Protein AF-A0A349VHY6-F1 (afdb_monomer_lite)

Radius of gyration: 16.67 Å; chains: 1; bounding box: 39×35×45 Å

pLDDT: mean 92.77, std 7.96, range [41.06, 97.88]

Foldseek 3Di:
DPDPPLVVDDEFDFPWWAADPVQFTWTWTHHQSAIEIDGDRPHHHHTPCVVSVVPHQWYWDDDPPLFTDIDGPDDADVQGWTWDDAPLGIDIDGFCQDRNRGRQDDPVCVVVLNVLLVPDAPPDDDDDDPCRSVPSVSSNVSSD

Structure (mmCIF, N/CA/C/O backbone):
data_AF-A0A349VHY6-F1
#
_entry.id   AF-A0A349VHY6-F1
#
loop_
_atom_site.group_PDB
_atom_site.id
_atom_site.type_symbol
_atom_site.label_atom_id
_atom_site.label_alt_id
_atom_site.label_comp_id
_atom_site.label_asym_id
_atom_site.label_entity_id
_atom_site.label_seq_id
_atom_site.pdbx_PDB_ins_code
_atom_site.Cartn_x
_atom_site.Cartn_y
_atom_site.Cartn_z
_atom_site.occupancy
_atom_site.B_iso_or_equiv
_atom_site.auth_seq_id
_atom_site.auth_comp_id
_atom_site.auth_asym_id
_atom_site.auth_atom_id
_atom_site.pdbx_PDB_model_num
ATOM 1 N N . MET A 1 1 ? 19.754 -21.643 3.017 1.00 41.06 1 MET A N 1
ATOM 2 C CA . MET A 1 1 ? 18.529 -21.070 2.425 1.00 41.06 1 MET A CA 1
ATOM 3 C C . MET A 1 1 ? 18.566 -19.585 2.714 1.00 41.06 1 MET A C 1
ATOM 5 O O . MET A 1 1 ? 18.486 -19.226 3.879 1.00 41.06 1 MET A O 1
ATOM 9 N N . ASN A 1 2 ? 18.832 -18.754 1.703 1.00 45.41 2 ASN A N 1
ATOM 10 C CA . ASN A 1 2 ? 18.805 -17.301 1.869 1.00 45.41 2 ASN A CA 1
ATOM 11 C C . ASN A 1 2 ? 17.367 -16.915 2.212 1.00 45.41 2 ASN A C 1
ATOM 13 O O . ASN A 1 2 ? 16.472 -17.110 1.390 1.00 45.41 2 ASN A O 1
ATOM 17 N N . ASP A 1 3 ? 17.130 -16.430 3.428 1.00 58.78 3 ASP A N 1
ATOM 18 C CA . ASP A 1 3 ? 15.858 -15.793 3.731 1.00 58.78 3 ASP A CA 1
ATOM 19 C C . ASP A 1 3 ? 15.692 -14.612 2.779 1.00 58.78 3 ASP A C 1
ATOM 21 O O . ASP A 1 3 ? 16.538 -13.716 2.747 1.00 58.78 3 ASP A O 1
ATOM 25 N N . SER A 1 4 ? 14.626 -14.665 1.975 1.00 77.00 4 SER A N 1
ATOM 26 C CA . SER A 1 4 ? 14.243 -13.609 1.039 1.00 77.00 4 SER A CA 1
ATOM 27 C C . SER A 1 4 ? 14.369 -12.240 1.708 1.00 77.00 4 SER A C 1
ATOM 29 O O . SER A 1 4 ? 13.885 -12.057 2.832 1.00 77.00 4 SER A O 1
ATOM 31 N N . ILE A 1 5 ? 15.006 -11.283 1.024 1.00 84.25 5 ILE A N 1
ATOM 32 C CA . ILE A 1 5 ? 15.250 -9.918 1.524 1.00 84.25 5 ILE A CA 1
ATOM 33 C C . ILE A 1 5 ? 13.945 -9.278 2.017 1.00 84.25 5 ILE A C 1
ATOM 35 O O . ILE A 1 5 ? 13.922 -8.555 3.014 1.00 84.25 5 ILE A O 1
ATOM 39 N N . TRP A 1 6 ? 12.833 -9.660 1.384 1.00 87.19 6 TRP A N 1
ATOM 40 C CA . TRP A 1 6 ? 11.482 -9.240 1.709 1.00 87.19 6 TRP A CA 1
ATOM 41 C C . TRP A 1 6 ? 11.082 -9.534 3.147 1.00 87.19 6 TRP A C 1
ATOM 43 O O . TRP A 1 6 ? 10.387 -8.716 3.738 1.00 87.19 6 TRP A O 1
ATOM 53 N N . LYS A 1 7 ? 11.543 -10.628 3.762 1.00 85.81 7 LYS A N 1
ATOM 54 C CA . LYS A 1 7 ? 11.205 -10.947 5.161 1.00 85.81 7 LYS A CA 1
ATOM 55 C C . LYS A 1 7 ? 11.757 -9.932 6.165 1.00 85.81 7 LYS A C 1
ATOM 57 O O . LYS A 1 7 ? 11.237 -9.839 7.270 1.00 85.81 7 LYS A O 1
ATOM 62 N N . LYS A 1 8 ? 12.816 -9.201 5.803 1.00 89.44 8 LYS A N 1
ATOM 63 C CA . LYS A 1 8 ? 13.483 -8.226 6.682 1.00 89.44 8 LYS A CA 1
ATOM 64 C C . LYS A 1 8 ? 12.921 -6.814 6.535 1.00 89.44 8 LYS A C 1
ATOM 66 O O . LYS A 1 8 ? 13.189 -5.968 7.382 1.00 89.44 8 LYS A O 1
ATOM 71 N N . LEU A 1 9 ? 12.177 -6.558 5.461 1.00 92.88 9 LEU A N 1
ATOM 72 C CA . LEU A 1 9 ? 11.607 -5.252 5.162 1.00 92.88 9 LEU A CA 1
ATOM 73 C C . LEU A 1 9 ? 10.204 -5.110 5.772 1.00 92.88 9 LEU A C 1
ATOM 75 O O . LEU A 1 9 ? 9.451 -6.093 5.792 1.00 92.88 9 LEU A O 1
ATOM 79 N N . PRO A 1 10 ? 9.846 -3.903 6.251 1.00 94.19 10 PRO A N 1
ATOM 80 C CA . PRO A 1 10 ? 8.545 -3.645 6.857 1.00 94.19 10 PRO A CA 1
ATOM 81 C C . PRO A 1 10 ? 7.402 -3.955 5.886 1.00 94.19 10 PRO A C 1
ATOM 83 O O . PRO A 1 10 ? 7.536 -3.802 4.672 1.00 94.19 10 PRO A O 1
ATOM 86 N N . ASP A 1 11 ? 6.279 -4.411 6.433 1.00 95.12 11 ASP A N 1
ATOM 87 C CA . ASP A 1 11 ? 5.087 -4.776 5.675 1.00 95.12 11 ASP A CA 1
ATOM 88 C C . ASP A 1 11 ? 3.832 -4.387 6.469 1.00 95.12 11 ASP A C 1
ATOM 90 O O . ASP A 1 11 ? 3.688 -4.844 7.605 1.00 95.12 11 ASP A O 1
ATOM 94 N N . PRO A 1 12 ? 2.946 -3.547 5.912 1.00 96.25 12 PRO A N 1
ATOM 95 C CA . PRO A 1 12 ? 3.076 -2.858 4.624 1.00 96.25 12 PRO A CA 1
ATOM 96 C C . PRO A 1 12 ? 4.042 -1.659 4.691 1.00 96.25 12 PRO A C 1
ATOM 98 O O . PRO A 1 12 ? 4.187 -1.031 5.741 1.00 96.25 12 PRO A O 1
ATOM 101 N N . ALA A 1 13 ? 4.687 -1.301 3.575 1.00 96.31 13 ALA A N 1
ATOM 102 C CA . ALA A 1 13 ? 5.604 -0.157 3.535 1.00 96.31 13 ALA A CA 1
ATOM 103 C C . ALA A 1 13 ? 5.879 0.397 2.130 1.00 96.31 13 ALA A C 1
ATOM 105 O O . ALA A 1 13 ? 5.881 -0.334 1.143 1.00 96.31 13 ALA A O 1
ATOM 106 N N . LEU A 1 14 ? 6.200 1.693 2.064 1.00 96.38 14 LEU A N 1
ATOM 107 C CA . LEU A 1 14 ? 6.952 2.269 0.949 1.00 96.38 14 LEU A CA 1
ATOM 108 C C . LEU A 1 14 ? 8.429 1.898 1.143 1.00 96.38 14 LEU A C 1
ATOM 110 O O . LEU A 1 14 ? 9.017 2.262 2.160 1.00 96.38 14 LEU A O 1
ATOM 114 N N . LEU A 1 15 ? 9.004 1.158 0.198 1.00 96.94 15 LEU A N 1
ATOM 115 C CA . LEU A 1 15 ? 10.376 0.653 0.278 1.00 96.94 15 LEU A CA 1
ATOM 116 C C . LEU A 1 15 ? 11.385 1.579 -0.405 1.00 96.94 15 LEU A C 1
ATOM 118 O O . LEU A 1 15 ? 12.481 1.777 0.106 1.00 96.94 15 LEU A O 1
ATOM 122 N N . ASP A 1 16 ? 11.016 2.132 -1.559 1.00 97.19 16 ASP A N 1
ATOM 123 C CA . ASP A 1 16 ? 11.839 3.069 -2.325 1.00 97.19 16 ASP A CA 1
ATOM 124 C C . ASP A 1 16 ? 10.950 3.904 -3.261 1.00 97.19 16 ASP A C 1
ATOM 126 O O . ASP A 1 16 ? 9.789 3.571 -3.518 1.00 97.19 16 ASP A O 1
ATOM 130 N N . PHE A 1 17 ? 11.483 5.000 -3.787 1.00 97.75 17 PHE A N 1
ATOM 131 C CA . PHE A 1 17 ? 10.862 5.778 -4.851 1.00 97.75 17 PHE A CA 1
ATOM 132 C C . PHE A 1 17 ? 11.929 6.512 -5.662 1.00 97.75 17 PHE A C 1
ATOM 134 O O . PHE A 1 17 ? 12.962 6.926 -5.144 1.00 97.75 17 PHE A O 1
ATOM 141 N N . GLY A 1 18 ? 11.674 6.720 -6.947 1.00 97.75 18 GLY A N 1
ATOM 142 C CA . GLY A 1 18 ? 12.614 7.432 -7.798 1.00 97.75 18 GLY A CA 1
ATOM 143 C C . GLY A 1 18 ? 12.353 7.251 -9.281 1.00 97.75 18 GLY A C 1
ATOM 144 O O . GLY A 1 18 ? 11.437 6.537 -9.689 1.00 97.75 18 GLY A O 1
ATOM 145 N N . VAL A 1 19 ? 13.166 7.931 -10.079 1.00 97.31 19 VAL A N 1
ATOM 146 C CA . VAL A 1 19 ? 13.141 7.861 -11.534 1.00 97.31 19 VAL A CA 1
ATOM 147 C C . VAL A 1 19 ? 13.951 6.677 -12.041 1.00 97.31 19 VAL A C 1
ATOM 149 O O . VAL A 1 19 ? 15.030 6.377 -11.522 1.00 97.31 19 VAL A O 1
ATOM 152 N N . ASP A 1 20 ? 13.436 6.029 -13.079 1.00 92.50 20 ASP A N 1
ATOM 153 C CA . ASP A 1 20 ? 14.171 5.028 -13.841 1.00 92.50 20 ASP A CA 1
ATOM 154 C C . ASP A 1 20 ? 15.205 5.675 -14.788 1.00 92.50 20 ASP A C 1
ATOM 156 O O . ASP A 1 20 ? 15.408 6.894 -14.817 1.00 92.50 20 ASP A O 1
ATOM 160 N N . ARG A 1 21 ? 15.861 4.852 -15.618 1.00 89.50 21 ARG A N 1
ATOM 161 C CA . ARG A 1 21 ? 16.855 5.322 -16.601 1.00 89.50 21 ARG A CA 1
ATOM 162 C C . ARG A 1 21 ? 16.283 6.277 -17.657 1.00 89.50 21 ARG A C 1
ATOM 164 O O . ARG A 1 21 ? 17.052 7.026 -18.251 1.00 89.50 21 ARG A O 1
ATOM 171 N N . SER A 1 22 ? 14.974 6.239 -17.905 1.00 91.19 22 SER A N 1
ATOM 172 C CA . SER A 1 22 ? 14.280 7.128 -18.845 1.00 91.19 22 SER A CA 1
ATOM 173 C C . SER A 1 22 ? 13.834 8.448 -18.209 1.00 91.19 22 SER A C 1
ATOM 175 O O . SER A 1 22 ? 13.361 9.336 -18.914 1.00 91.19 22 SER A O 1
ATOM 177 N N . GLY A 1 23 ? 13.999 8.595 -16.890 1.00 92.94 23 GLY A N 1
ATOM 178 C CA . GLY A 1 23 ? 13.495 9.738 -16.133 1.00 92.94 23 GLY A CA 1
ATOM 179 C C . GLY A 1 23 ? 12.035 9.587 -15.695 1.00 92.94 23 GLY A C 1
ATOM 180 O O . GLY A 1 23 ? 11.461 10.551 -15.194 1.00 92.94 23 GLY A O 1
ATOM 181 N N . THR A 1 24 ? 11.427 8.408 -15.858 1.00 94.06 24 THR A N 1
ATOM 182 C CA . THR A 1 24 ? 10.038 8.164 -15.450 1.00 94.06 24 THR A CA 1
ATOM 183 C C . THR A 1 24 ? 9.983 7.803 -13.969 1.00 94.06 24 THR A C 1
ATOM 185 O O . THR A 1 24 ? 10.710 6.922 -13.515 1.00 94.06 24 THR A O 1
ATOM 188 N N . GLY A 1 25 ? 9.135 8.500 -13.212 1.00 96.44 25 GLY A N 1
ATOM 189 C CA . GLY A 1 25 ? 9.027 8.371 -11.761 1.00 96.44 25 GLY A CA 1
ATOM 190 C C . GLY A 1 25 ? 8.145 7.214 -11.291 1.00 96.44 25 GLY A C 1
ATOM 191 O O . GLY A 1 25 ? 7.006 7.073 -11.742 1.00 96.44 25 GLY A O 1
ATOM 192 N N . TYR A 1 26 ? 8.635 6.442 -10.319 1.00 97.19 26 TYR A N 1
ATOM 193 C CA . TYR A 1 26 ? 7.928 5.312 -9.715 1.00 97.19 26 TYR A CA 1
ATOM 194 C C . TYR A 1 26 ? 8.086 5.264 -8.190 1.00 97.19 26 TYR A C 1
ATOM 196 O O . TYR A 1 26 ? 8.971 5.892 -7.605 1.00 97.19 26 TYR A O 1
ATOM 204 N N . ARG A 1 27 ? 7.230 4.468 -7.550 1.00 97.06 27 ARG A N 1
ATOM 205 C CA . ARG A 1 27 ? 7.324 4.028 -6.154 1.00 97.06 27 ARG A CA 1
ATOM 206 C C . ARG A 1 27 ? 7.336 2.506 -6.080 1.00 97.06 27 ARG A C 1
ATOM 208 O O . ARG A 1 27 ? 6.644 1.853 -6.862 1.00 97.06 27 ARG A O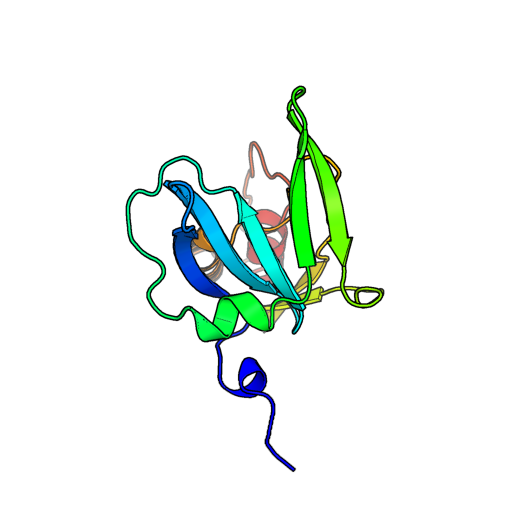 1
ATOM 215 N N . LEU A 1 28 ? 8.092 1.989 -5.122 1.00 97.88 28 LEU A N 1
ATOM 216 C CA . LEU A 1 28 ? 8.201 0.579 -4.785 1.00 97.88 28 LEU A CA 1
ATOM 217 C C . LEU A 1 28 ? 7.549 0.354 -3.422 1.00 97.88 28 LEU A C 1
ATOM 219 O O . LEU A 1 28 ? 8.009 0.882 -2.410 1.00 97.88 28 LEU A O 1
ATOM 223 N N . GLU A 1 29 ? 6.470 -0.415 -3.382 1.00 97.62 29 GLU A N 1
ATOM 224 C CA . GLU A 1 29 ? 5.685 -0.642 -2.167 1.00 97.62 29 GLU A CA 1
ATOM 225 C C . GLU A 1 29 ? 5.580 -2.132 -1.870 1.00 97.62 29 GLU A C 1
ATOM 227 O O . GLU A 1 29 ? 5.351 -2.935 -2.769 1.00 97.62 29 GLU A O 1
ATOM 232 N N . LYS A 1 30 ? 5.691 -2.503 -0.597 1.00 96.69 30 LYS A N 1
ATOM 233 C CA . LYS A 1 30 ? 5.389 -3.844 -0.110 1.00 96.69 30 LYS A CA 1
ATOM 234 C C . LYS A 1 30 ? 4.019 -3.847 0.552 1.00 96.69 30 LYS A C 1
ATOM 236 O O . LYS A 1 30 ? 3.744 -3.020 1.421 1.00 96.69 30 LYS A O 1
ATOM 241 N N . MET A 1 31 ? 3.172 -4.777 0.135 1.00 96.19 31 MET A N 1
ATOM 242 C CA . MET A 1 31 ? 1.845 -5.000 0.690 1.00 96.19 31 MET A CA 1
ATOM 243 C C . MET A 1 31 ? 1.594 -6.501 0.782 1.00 96.19 31 MET A C 1
ATOM 245 O O . MET A 1 31 ? 1.447 -7.162 -0.242 1.00 96.19 31 MET A O 1
ATOM 249 N N . GLY A 1 32 ? 1.538 -7.058 1.989 1.00 94.75 32 GLY A N 1
ATOM 250 C CA . GLY A 1 32 ? 1.122 -8.444 2.207 1.00 94.75 32 GLY A CA 1
ATOM 251 C C . GLY A 1 32 ? 2.048 -9.442 1.517 1.00 94.75 32 GLY A C 1
ATOM 252 O O . GLY A 1 32 ? 1.587 -10.327 0.803 1.00 94.75 32 GLY A O 1
ATOM 253 N N . ASN A 1 33 ? 3.357 -9.254 1.677 1.00 94.75 33 ASN A N 1
ATOM 254 C CA . ASN A 1 33 ? 4.447 -9.983 1.022 1.00 94.75 33 ASN A CA 1
ATOM 255 C C . ASN A 1 33 ? 4.530 -9.861 -0.507 1.00 94.75 33 ASN A C 1
ATOM 257 O O . ASN A 1 33 ? 5.398 -10.487 -1.111 1.00 94.75 33 ASN A O 1
ATOM 261 N N . VAL A 1 34 ? 3.711 -9.017 -1.133 1.00 96.12 34 VAL A N 1
ATOM 262 C CA . VAL A 1 34 ? 3.808 -8.702 -2.562 1.00 96.12 34 VAL A CA 1
ATOM 263 C C . VAL A 1 34 ? 4.443 -7.323 -2.721 1.00 96.12 34 VAL A C 1
ATOM 265 O O . VAL A 1 34 ? 4.127 -6.394 -1.982 1.00 96.12 34 VAL A O 1
ATOM 268 N N . VAL A 1 35 ? 5.354 -7.187 -3.683 1.00 97.00 35 VAL A N 1
ATOM 269 C CA . VAL A 1 35 ? 6.113 -5.952 -3.935 1.00 97.00 35 VAL A CA 1
ATOM 270 C C . VAL A 1 35 ? 5.674 -5.383 -5.271 1.00 97.00 35 VAL A C 1
ATOM 272 O O . VAL A 1 35 ? 5.710 -6.086 -6.278 1.00 97.00 35 VAL A O 1
ATOM 275 N N . LEU A 1 36 ? 5.233 -4.133 -5.265 1.00 97.31 36 LEU A N 1
ATOM 276 C CA . LEU A 1 36 ? 4.554 -3.477 -6.370 1.00 97.31 36 LEU A CA 1
ATOM 277 C C . LEU A 1 36 ? 5.347 -2.262 -6.819 1.00 97.31 36 LEU A C 1
ATOM 279 O O . LEU A 1 36 ? 5.734 -1.430 -6.000 1.00 97.31 36 LEU A O 1
ATOM 283 N N . ILE A 1 37 ? 5.499 -2.123 -8.128 1.00 97.56 37 ILE A N 1
ATOM 284 C CA . ILE A 1 37 ? 5.967 -0.901 -8.764 1.00 97.56 37 ILE A CA 1
ATOM 285 C C . ILE A 1 37 ? 4.757 -0.158 -9.314 1.00 97.56 37 ILE A C 1
ATOM 287 O O . ILE A 1 37 ? 3.995 -0.690 -10.127 1.00 97.56 37 ILE A O 1
ATOM 291 N N . ARG A 1 38 ? 4.586 1.090 -8.875 1.00 96.25 38 ARG A N 1
ATOM 292 C CA . ARG A 1 38 ? 3.527 1.980 -9.359 1.00 96.25 38 ARG A CA 1
ATOM 293 C C . ARG A 1 38 ? 4.086 3.331 -9.794 1.00 96.25 38 ARG A C 1
ATOM 295 O O . ARG A 1 38 ? 5.080 3.777 -9.222 1.00 96.25 38 ARG A O 1
ATOM 302 N N . PRO A 1 39 ? 3.439 4.021 -10.742 1.00 94.75 39 PRO A N 1
ATOM 303 C CA . PRO A 1 39 ? 3.810 5.375 -11.127 1.00 94.75 39 PRO A CA 1
ATOM 304 C C . PRO A 1 39 ? 3.815 6.347 -9.942 1.00 94.75 39 PRO A C 1
ATOM 306 O O . PRO A 1 39 ? 2.948 6.309 -9.059 1.00 94.75 39 PRO A O 1
ATOM 309 N N . LEU A 1 40 ? 4.802 7.239 -9.954 1.00 94.75 40 LEU A N 1
ATOM 310 C CA . LEU A 1 40 ? 4.908 8.411 -9.092 1.00 94.75 40 LEU A CA 1
ATOM 311 C C . LEU A 1 40 ? 5.429 9.591 -9.935 1.00 94.75 40 LEU A C 1
ATOM 313 O O . LEU A 1 40 ? 6.597 9.956 -9.820 1.00 94.75 40 LEU A O 1
ATOM 317 N N . PRO A 1 41 ? 4.594 10.202 -10.797 1.00 91.50 41 PRO A N 1
ATOM 318 C CA . PRO A 1 41 ? 5.052 11.179 -11.794 1.00 91.50 41 PRO A CA 1
ATOM 319 C C . PRO A 1 41 ? 5.726 12.430 -11.214 1.00 91.50 41 PRO A C 1
ATOM 321 O O . PRO A 1 41 ? 6.460 13.120 -11.910 1.00 91.50 41 PRO A O 1
ATOM 324 N N . SER A 1 42 ? 5.469 12.742 -9.942 1.00 93.06 42 SER A N 1
ATOM 325 C CA . SER A 1 42 ? 6.014 13.917 -9.263 1.00 93.06 42 SER A CA 1
ATOM 326 C C . SER A 1 42 ? 7.446 13.742 -8.753 1.00 93.06 42 SER A C 1
ATOM 328 O O . SER A 1 42 ? 8.030 14.719 -8.289 1.00 93.06 42 SER A O 1
ATOM 330 N N . THR A 1 43 ? 8.009 12.526 -8.762 1.00 95.69 43 THR A N 1
ATOM 331 C CA . THR A 1 43 ? 9.367 12.314 -8.243 1.00 95.69 43 THR A CA 1
ATOM 332 C C . THR A 1 43 ? 10.436 12.658 -9.274 1.00 95.69 43 THR A C 1
ATOM 334 O O . THR A 1 43 ? 10.338 12.296 -10.442 1.00 95.69 43 THR A O 1
ATOM 337 N N . THR A 1 44 ? 11.496 13.316 -8.810 1.00 95.06 44 THR A N 1
ATOM 338 C CA . THR A 1 44 ? 12.742 13.555 -9.557 1.00 95.06 44 THR A CA 1
ATOM 339 C C . THR A 1 44 ? 13.956 12.917 -8.874 1.00 95.06 44 THR A C 1
ATOM 341 O O . THR A 1 44 ? 15.077 13.007 -9.375 1.00 95.06 44 THR A O 1
ATOM 344 N N . ALA A 1 45 ? 13.745 12.268 -7.723 1.00 96.25 45 ALA A N 1
ATOM 345 C CA . ALA A 1 45 ? 14.789 11.572 -6.983 1.00 96.25 45 ALA A CA 1
ATOM 346 C C . ALA A 1 45 ? 15.271 10.345 -7.762 1.00 96.25 45 ALA A C 1
ATOM 348 O O . ALA A 1 45 ? 14.505 9.738 -8.502 1.00 96.25 45 ALA A O 1
ATOM 349 N N . ARG A 1 46 ? 16.530 9.944 -7.580 1.00 96.06 46 ARG A N 1
ATOM 350 C CA . ARG A 1 46 ? 17.024 8.664 -8.110 1.00 96.06 46 ARG A CA 1
ATOM 351 C C . ARG A 1 46 ? 16.611 7.524 -7.187 1.00 96.06 46 ARG A C 1
ATOM 353 O O . ARG A 1 46 ? 16.619 7.717 -5.973 1.00 96.06 46 ARG A O 1
ATOM 360 N N . GLN A 1 47 ? 16.321 6.359 -7.762 1.00 96.56 47 GLN A N 1
ATOM 361 C CA . GLN A 1 47 ? 16.123 5.121 -7.002 1.00 96.56 47 GLN A CA 1
ATOM 362 C C . GLN A 1 47 ? 17.352 4.855 -6.127 1.00 96.56 47 GLN A C 1
ATOM 364 O O . GLN A 1 47 ? 18.482 4.910 -6.621 1.00 96.56 47 GLN A O 1
ATOM 369 N N . GLN A 1 48 ? 17.131 4.634 -4.832 1.00 95.56 48 GLN A N 1
ATOM 370 C CA . GLN A 1 48 ? 18.212 4.474 -3.858 1.00 95.56 48 GLN A CA 1
ATOM 371 C C . GLN A 1 48 ? 18.635 3.014 -3.695 1.00 95.56 48 GLN A C 1
ATOM 373 O O . GLN A 1 48 ? 19.791 2.765 -3.369 1.00 95.56 48 GLN A O 1
ATOM 378 N N . ASN A 1 49 ? 17.732 2.0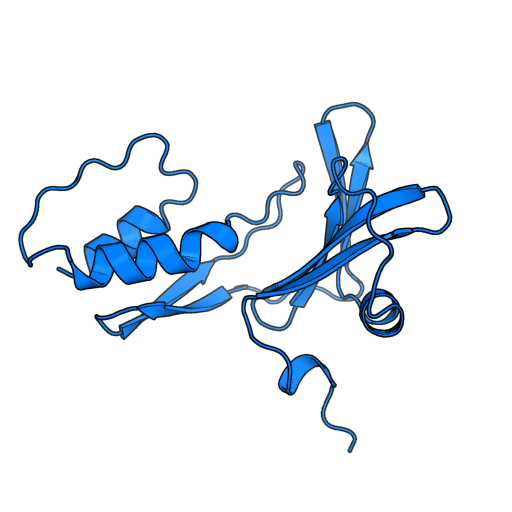68 -3.969 1.00 93.50 49 ASN A N 1
ATOM 379 C CA . ASN A 1 49 ? 17.975 0.633 -3.809 1.00 93.50 49 ASN A CA 1
ATOM 380 C C . ASN A 1 49 ? 17.628 -0.128 -5.106 1.00 93.50 49 ASN A C 1
ATOM 382 O O . ASN A 1 49 ? 16.626 -0.847 -5.128 1.00 93.50 49 ASN A O 1
ATOM 386 N N . PRO A 1 50 ? 18.383 0.059 -6.212 1.00 91.56 50 PRO A N 1
ATOM 387 C CA . PRO A 1 50 ? 18.064 -0.501 -7.533 1.00 91.56 50 PRO A CA 1
ATOM 388 C C . PRO A 1 50 ? 17.775 -2.008 -7.536 1.00 91.56 50 PRO A C 1
ATOM 390 O O . PRO A 1 50 ? 16.882 -2.462 -8.245 1.00 91.56 50 PRO A O 1
ATOM 393 N N . GLU A 1 51 ? 18.475 -2.769 -6.701 1.00 92.06 51 GLU A N 1
ATOM 394 C CA . GLU A 1 51 ? 18.311 -4.213 -6.547 1.00 92.06 51 GLU A CA 1
ATOM 395 C C . GLU A 1 51 ? 16.902 -4.618 -6.085 1.00 92.06 51 GLU A C 1
ATOM 397 O O . GLU A 1 51 ? 16.390 -5.649 -6.515 1.00 92.06 51 GLU A O 1
ATOM 402 N N . LEU A 1 52 ? 16.225 -3.788 -5.279 1.00 93.88 52 LEU A N 1
ATOM 403 C CA . LEU A 1 52 ? 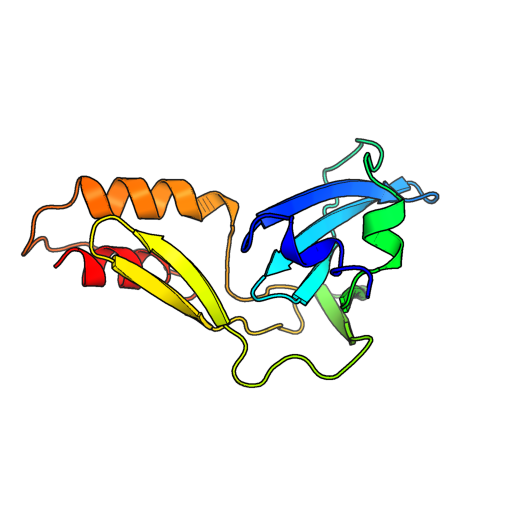14.856 -4.071 -4.832 1.00 93.8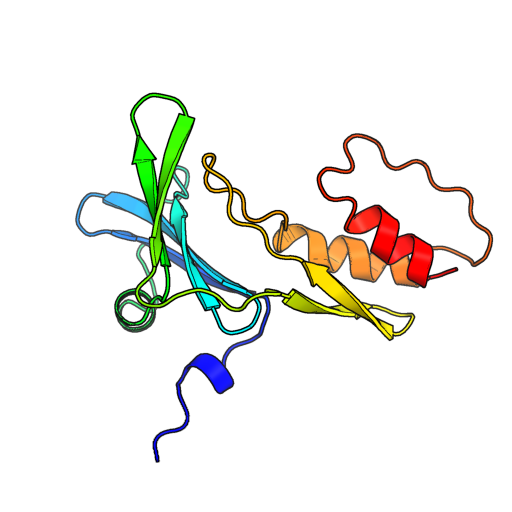8 52 LEU A CA 1
ATOM 404 C C . LEU A 1 52 ? 13.846 -3.983 -5.985 1.00 93.88 52 LEU A C 1
ATOM 406 O O . LEU A 1 52 ? 12.793 -4.617 -5.942 1.00 93.88 52 LEU A O 1
ATOM 410 N N . TRP A 1 53 ? 14.140 -3.186 -7.013 1.00 95.31 53 TRP A N 1
ATOM 411 C CA . TRP A 1 53 ? 13.238 -2.991 -8.148 1.00 95.31 53 TRP A CA 1
ATOM 412 C C . TRP A 1 53 ? 13.257 -4.186 -9.102 1.00 95.31 53 TRP A C 1
ATOM 414 O O . TRP A 1 53 ? 12.231 -4.493 -9.706 1.00 95.31 53 TRP A O 1
ATOM 424 N N . GLU A 1 54 ? 14.394 -4.876 -9.220 1.00 92.75 54 GLU A N 1
ATOM 425 C CA . GLU A 1 54 ? 14.545 -6.064 -10.073 1.00 92.75 54 GLU A CA 1
ATOM 426 C C . GLU A 1 54 ? 13.777 -7.276 -9.525 1.00 92.75 54 GLU A C 1
ATOM 428 O O . GLU A 1 54 ? 13.309 -8.115 -10.292 1.00 92.75 54 GLU A O 1
ATOM 433 N N . GLU A 1 55 ? 13.598 -7.344 -8.205 1.00 91.88 55 GLU A N 1
ATOM 434 C CA . GLU A 1 55 ? 12.886 -8.427 -7.520 1.00 91.88 55 GLU A CA 1
ATOM 435 C C . GLU A 1 55 ? 11.378 -8.141 -7.310 1.00 91.88 55 GLU A C 1
ATOM 437 O O . GLU A 1 55 ? 10.693 -8.886 -6.602 1.00 91.88 55 GLU A O 1
ATOM 442 N N . ALA A 1 56 ? 10.829 -7.066 -7.890 1.00 96.00 56 ALA A N 1
ATOM 443 C CA . ALA A 1 56 ? 9.420 -6.713 -7.719 1.00 96.00 56 ALA A CA 1
ATOM 444 C C . ALA A 1 56 ? 8.466 -7.787 -8.283 1.00 96.00 56 ALA A C 1
ATOM 446 O O . ALA A 1 56 ? 8.695 -8.389 -9.331 1.00 96.00 56 ALA A O 1
ATOM 447 N N . HIS A 1 57 ? 7.344 -7.996 -7.595 1.00 97.19 57 HIS A N 1
ATOM 448 C CA . HIS A 1 57 ? 6.361 -9.026 -7.939 1.00 97.19 57 HIS A CA 1
ATOM 449 C C . HIS A 1 57 ? 5.295 -8.536 -8.922 1.00 97.19 57 HIS A C 1
ATOM 451 O O . HIS A 1 57 ? 4.694 -9.347 -9.628 1.00 97.19 57 HIS A O 1
ATOM 457 N N . ALA A 1 58 ? 5.032 -7.228 -8.954 1.00 97.31 58 ALA A N 1
ATOM 458 C CA . ALA A 1 58 ? 4.094 -6.649 -9.901 1.00 97.31 58 ALA A CA 1
ATOM 459 C C . ALA A 1 58 ? 4.508 -5.256 -10.374 1.00 97.31 58 ALA A C 1
ATOM 461 O O . ALA A 1 58 ? 5.076 -4.472 -9.614 1.00 97.31 58 ALA A O 1
ATOM 462 N N . PHE A 1 59 ? 4.142 -4.927 -11.608 1.00 97.62 59 PHE A N 1
ATOM 463 C CA . PHE A 1 59 ? 4.340 -3.616 -12.213 1.00 97.62 59 PHE A CA 1
ATOM 464 C C . PHE A 1 59 ? 3.024 -3.119 -12.815 1.00 97.62 59 PHE A C 1
ATOM 466 O O . PHE A 1 59 ? 2.367 -3.845 -13.560 1.00 97.62 59 PHE A O 1
ATOM 473 N N . PHE A 1 60 ? 2.642 -1.876 -12.522 1.00 97.12 60 PHE A N 1
ATOM 474 C CA . PHE A 1 60 ? 1.500 -1.236 -13.175 1.00 97.12 60 PHE A CA 1
ATOM 475 C C . PHE A 1 60 ? 1.945 -0.409 -14.387 1.00 97.12 60 PHE A C 1
ATOM 477 O O . PHE A 1 60 ? 2.661 0.585 -14.234 1.00 97.12 60 PHE A O 1
ATOM 484 N N . ARG A 1 61 ? 1.496 -0.791 -15.590 1.00 93.38 61 ARG A N 1
ATOM 485 C CA . ARG A 1 61 ? 1.728 -0.038 -16.832 1.00 93.38 61 ARG A CA 1
ATOM 486 C C . ARG A 1 61 ? 0.553 0.883 -17.127 1.00 93.38 61 ARG A C 1
ATOM 488 O O . ARG A 1 61 ? -0.525 0.421 -17.490 1.00 93.38 61 ARG A O 1
ATOM 495 N N . GLU A 1 62 ? 0.776 2.190 -17.034 1.00 88.88 62 GLU A N 1
ATOM 496 C CA . GLU A 1 62 ? -0.213 3.184 -17.458 1.00 88.88 62 GLU A CA 1
ATOM 497 C C . GLU A 1 62 ? -0.425 3.168 -18.977 1.00 88.88 62 GLU A C 1
ATOM 499 O O . GLU A 1 62 ? 0.517 3.135 -19.770 1.00 88.88 62 GLU A O 1
ATOM 504 N N . SER A 1 63 ? -1.689 3.262 -19.386 1.00 84.88 63 SER A N 1
ATOM 505 C CA . SER A 1 63 ? -2.099 3.526 -20.763 1.00 84.88 63 SER A CA 1
ATOM 506 C C . SER A 1 63 ? -2.541 4.987 -20.928 1.00 84.88 63 SER A C 1
ATOM 508 O O . SER A 1 63 ? -2.791 5.713 -19.964 1.00 84.88 63 SER A O 1
ATOM 510 N N . ARG A 1 64 ? -2.711 5.436 -22.179 1.00 72.00 64 ARG A N 1
ATOM 511 C CA . ARG A 1 64 ? -3.001 6.843 -22.534 1.00 72.00 64 ARG A CA 1
ATOM 512 C C . ARG A 1 64 ? -4.360 7.391 -22.046 1.00 72.00 64 ARG A C 1
ATOM 514 O O . ARG A 1 64 ? -4.722 8.497 -22.431 1.00 72.00 64 ARG A O 1
ATOM 521 N N . ARG A 1 65 ? -5.146 6.646 -21.257 1.00 73.50 65 ARG A N 1
ATOM 522 C CA . ARG A 1 65 ? -6.525 7.013 -20.864 1.00 73.50 65 ARG A CA 1
ATOM 523 C C . ARG A 1 65 ? -6.823 6.878 -19.364 1.00 73.50 65 ARG A C 1
ATOM 525 O O . ARG A 1 65 ? -7.964 6.608 -19.003 1.00 73.50 65 ARG A O 1
ATOM 532 N N . GLY A 1 66 ? -5.824 7.030 -18.491 1.00 70.25 66 GLY A N 1
ATOM 533 C CA . GLY A 1 66 ? -6.028 6.947 -17.030 1.00 70.25 66 GLY A CA 1
ATOM 534 C C . GLY A 1 66 ? -6.415 5.546 -16.533 1.00 70.25 66 GLY A C 1
ATOM 535 O O . GLY A 1 66 ? -6.951 5.382 -15.442 1.00 70.25 66 GLY A O 1
ATOM 5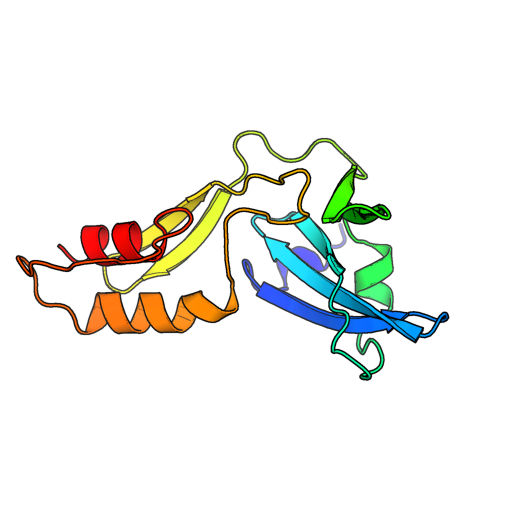36 N N . THR A 1 67 ? -6.163 4.545 -17.367 1.00 83.50 67 THR A N 1
ATOM 537 C CA . THR A 1 67 ? -6.318 3.115 -17.097 1.00 83.50 67 THR A CA 1
ATOM 538 C C . THR A 1 67 ? -5.010 2.433 -17.460 1.00 83.50 67 THR A C 1
ATOM 540 O O . THR A 1 67 ? -4.189 3.021 -18.166 1.00 83.50 67 THR A O 1
ATOM 543 N N . GLY A 1 68 ? -4.796 1.210 -17.009 1.00 91.56 68 GLY A N 1
ATOM 544 C CA . GLY A 1 68 ? -3.587 0.458 -17.288 1.00 91.56 68 GLY A CA 1
ATOM 545 C C . GLY A 1 68 ? -3.727 -0.996 -16.884 1.00 91.56 68 GLY A C 1
ATOM 546 O O . GLY A 1 68 ? -4.775 -1.422 -16.393 1.00 91.56 68 GLY A O 1
ATOM 547 N N . ASP A 1 69 ? -2.637 -1.724 -17.067 1.00 94.50 69 ASP A N 1
ATOM 548 C CA . ASP A 1 69 ? -2.581 -3.157 -16.835 1.00 94.50 69 ASP A CA 1
ATOM 549 C C . ASP A 1 69 ? -1.575 -3.480 -15.735 1.00 94.50 69 ASP A C 1
ATOM 551 O O . ASP A 1 69 ? -0.511 -2.863 -15.616 1.00 94.50 69 ASP A O 1
ATOM 555 N N . TRP A 1 70 ? -1.936 -4.462 -14.915 1.00 96.06 70 TRP A N 1
ATOM 556 C CA . TRP A 1 70 ? -1.037 -5.041 -13.933 1.00 96.06 70 TRP A CA 1
ATOM 557 C C . TRP A 1 70 ? -0.324 -6.244 -14.535 1.00 96.06 70 TRP A C 1
ATOM 559 O O . TRP A 1 70 ? -0.961 -7.209 -14.954 1.00 96.06 70 TRP A O 1
ATOM 569 N N . GLU A 1 71 ? 1.001 -6.207 -14.513 1.00 97.06 71 GLU A N 1
ATOM 570 C CA . GLU A 1 71 ? 1.849 -7.344 -14.849 1.00 97.06 71 GLU A CA 1
ATOM 571 C C . GLU A 1 71 ? 2.349 -7.970 -13.554 1.00 97.06 71 GLU A C 1
ATOM 573 O O . GLU A 1 71 ? 3.104 -7.337 -12.820 1.00 97.06 71 GLU A O 1
ATOM 578 N N . PHE A 1 72 ? 1.922 -9.198 -13.268 1.00 96.69 72 PHE A N 1
ATOM 579 C CA . PHE A 1 72 ? 2.383 -9.966 -12.115 1.00 96.69 72 PHE A CA 1
ATOM 580 C C . PHE A 1 72 ? 3.370 -11.047 -12.555 1.00 96.69 72 PHE A C 1
ATOM 582 O O . PHE A 1 72 ? 3.137 -11.733 -13.550 1.00 96.69 72 PHE A O 1
ATOM 589 N N . THR A 1 73 ? 4.441 -11.249 -11.789 1.00 96.44 73 THR A N 1
ATOM 590 C CA . THR A 1 73 ? 5.404 -12.337 -12.033 1.00 96.44 73 THR A CA 1
ATOM 591 C C . THR A 1 73 ? 4.850 -13.710 -11.638 1.00 96.44 73 THR A C 1
ATOM 593 O O . THR A 1 73 ? 5.270 -14.729 -12.183 1.00 96.44 73 THR A O 1
ATOM 596 N N . ALA A 1 74 ? 3.875 -13.740 -10.726 1.00 93.62 74 ALA A N 1
ATOM 597 C CA . ALA A 1 74 ? 3.091 -14.905 -10.329 1.00 93.62 74 ALA A CA 1
ATOM 598 C C . ALA A 1 74 ? 1.694 -14.456 -9.855 1.00 93.62 74 ALA A C 1
ATOM 600 O O . ALA A 1 74 ? 1.542 -13.296 -9.469 1.00 93.62 74 ALA A O 1
ATOM 601 N N . PRO A 1 75 ? 0.672 -15.334 -9.847 1.00 94.31 75 PRO A N 1
ATOM 602 C CA . PRO A 1 75 ? -0.645 -14.979 -9.323 1.00 94.31 75 PRO A CA 1
ATOM 603 C C . PRO A 1 75 ? -0.547 -14.387 -7.905 1.00 94.31 75 PRO A C 1
ATOM 605 O O . PRO A 1 75 ? 0.110 -14.995 -7.052 1.00 94.31 75 PRO A O 1
ATOM 608 N N . PRO A 1 76 ? -1.162 -13.218 -7.635 1.00 93.44 76 PRO A N 1
ATOM 609 C CA . PRO A 1 76 ? -1.173 -12.664 -6.289 1.00 93.44 76 PRO A CA 1
ATOM 610 C C . PRO A 1 76 ? -1.959 -13.587 -5.342 1.00 93.44 76 PRO A C 1
ATOM 612 O O . PRO A 1 76 ? -2.787 -14.377 -5.805 1.00 93.44 76 PRO A O 1
ATOM 615 N N . PRO A 1 77 ? -1.735 -13.488 -4.019 1.00 95.00 77 PRO A N 1
ATOM 616 C CA . PRO A 1 77 ? -2.534 -14.225 -3.048 1.00 95.00 77 PRO A CA 1
ATOM 617 C C . PRO A 1 77 ? -4.033 -13.959 -3.237 1.00 95.00 77 PRO A C 1
ATOM 619 O O . PRO A 1 77 ? -4.435 -12.841 -3.556 1.00 95.00 77 PRO A O 1
ATOM 622 N N . ASP A 1 78 ? -4.867 -14.969 -3.000 1.00 93.19 78 ASP A N 1
ATOM 623 C CA . ASP A 1 78 ? -6.318 -14.799 -2.942 1.00 93.19 78 ASP A CA 1
ATOM 624 C C . ASP A 1 78 ? -6.874 -15.550 -1.719 1.00 93.19 78 ASP A C 1
ATOM 626 O O . ASP A 1 78 ? -6.872 -16.785 -1.705 1.00 93.19 78 ASP A O 1
ATOM 630 N N . PRO A 1 79 ? -7.291 -14.837 -0.658 1.00 94.06 79 PRO A N 1
ATOM 631 C CA . PRO A 1 79 ? -7.344 -13.378 -0.565 1.00 94.06 79 PRO A CA 1
ATOM 632 C C . PRO A 1 79 ? -5.964 -12.731 -0.321 1.00 94.06 79 PRO A C 1
ATOM 634 O O . PRO A 1 79 ? -5.121 -13.270 0.395 1.00 94.06 79 PRO A O 1
ATOM 637 N N . TRP A 1 80 ? -5.749 -11.539 -0.887 1.00 96.94 80 TRP A N 1
ATOM 638 C CA . TRP A 1 80 ? -4.578 -10.705 -0.597 1.00 96.94 80 TRP A CA 1
ATOM 639 C C . TRP A 1 80 ? -4.901 -9.689 0.494 1.00 96.94 80 TRP A C 1
ATOM 641 O O . TRP A 1 80 ? -5.762 -8.820 0.323 1.00 96.94 80 TRP A O 1
ATOM 651 N N . HIS A 1 81 ? -4.182 -9.780 1.610 1.00 96.56 81 HIS A N 1
ATOM 652 C CA . HIS A 1 81 ? -4.354 -8.900 2.758 1.00 96.56 81 HIS A CA 1
ATOM 653 C C . HIS A 1 81 ? -3.058 -8.227 3.180 1.00 96.56 81 HIS A C 1
ATOM 655 O O . HIS A 1 81 ? -1.981 -8.810 3.073 1.00 96.56 81 HIS A O 1
ATOM 661 N N . ILE A 1 82 ? -3.190 -7.022 3.728 1.00 96.06 82 ILE A N 1
ATOM 662 C CA . ILE A 1 82 ? -2.191 -6.443 4.626 1.00 96.06 82 ILE A CA 1
ATOM 663 C C . ILE A 1 82 ? -2.701 -6.516 6.057 1.00 96.06 82 ILE A C 1
ATOM 665 O O . ILE A 1 82 ? -3.911 -6.512 6.294 1.00 96.06 82 ILE A O 1
ATOM 669 N N . GLU A 1 83 ? -1.774 -6.488 7.002 1.00 95.31 83 GLU A N 1
ATOM 670 C CA . GLU A 1 83 ? -2.063 -6.303 8.415 1.00 95.31 83 GLU A CA 1
ATOM 671 C C . GLU A 1 83 ? -1.210 -5.155 8.944 1.00 95.31 83 GLU A C 1
ATOM 673 O O . GLU A 1 83 ? -0.043 -5.024 8.580 1.00 95.31 83 GLU A O 1
ATOM 678 N N . PHE A 1 84 ? -1.780 -4.308 9.793 1.00 92.62 84 PHE A N 1
ATOM 679 C CA . PHE A 1 84 ? -1.012 -3.291 10.503 1.00 92.62 84 PHE A CA 1
ATOM 680 C C . PHE A 1 84 ? -1.553 -3.086 11.919 1.00 92.62 84 PHE A C 1
ATOM 682 O O . PHE A 1 84 ? -2.752 -3.261 12.163 1.00 92.62 84 PHE A O 1
ATOM 689 N N . PRO A 1 85 ? -0.686 -2.707 12.873 1.00 92.06 85 PRO A N 1
ATOM 690 C CA . PRO A 1 85 ? -1.093 -2.533 14.256 1.00 92.06 85 PRO A CA 1
ATOM 691 C C . PRO A 1 85 ? -1.881 -1.232 14.440 1.00 92.06 85 PRO A C 1
ATOM 693 O O . PRO A 1 85 ? -1.439 -0.160 14.015 1.00 92.06 85 PRO A O 1
ATOM 696 N N . LEU A 1 86 ? -3.009 -1.324 15.140 1.00 91.69 86 LEU A N 1
ATOM 697 C CA . LEU A 1 86 ? -3.751 -0.209 15.725 1.00 91.69 86 LEU A CA 1
ATOM 698 C C . LEU A 1 86 ? -3.763 -0.324 17.255 1.00 91.69 86 LEU A C 1
ATOM 700 O O . LEU A 1 86 ? -3.330 -1.325 17.826 1.00 91.69 86 LEU A O 1
ATOM 704 N N . HIS A 1 87 ? -4.278 0.702 17.939 1.00 85.75 87 HIS A N 1
ATOM 705 C CA . HIS A 1 87 ? -4.347 0.700 19.404 1.00 85.75 87 HIS A CA 1
ATOM 706 C C . HIS A 1 87 ? -5.231 -0.434 19.961 1.00 85.75 87 HIS A C 1
ATOM 708 O O . HIS A 1 87 ? -4.911 -1.001 21.003 1.00 85.75 87 HIS A O 1
ATOM 714 N N . GLY A 1 88 ? -6.316 -0.780 19.258 1.00 83.75 88 GLY A N 1
ATOM 715 C CA . GLY A 1 88 ? -7.270 -1.824 19.655 1.00 83.75 88 GLY A CA 1
ATOM 716 C C . GLY A 1 88 ? -6.919 -3.246 19.200 1.00 83.75 88 GLY A C 1
ATOM 717 O O . GLY A 1 88 ? -7.665 -4.170 19.514 1.00 83.75 88 GLY A O 1
ATOM 718 N N . GLY A 1 89 ? -5.818 -3.434 18.467 1.00 91.12 89 GLY A N 1
ATOM 719 C CA . GLY A 1 89 ? -5.425 -4.712 17.866 1.00 91.12 89 GLY A CA 1
ATOM 720 C C . GLY A 1 89 ? -4.922 -4.552 16.426 1.00 91.12 89 GLY A C 1
ATOM 721 O O . GLY A 1 89 ? -4.860 -3.435 15.915 1.00 91.12 89 GLY A O 1
ATOM 722 N N . PRO A 1 90 ? -4.517 -5.643 15.759 1.00 94.00 90 PRO A N 1
ATOM 723 C CA . PRO A 1 90 ? -4.195 -5.598 14.338 1.00 94.00 90 PRO A CA 1
ATOM 724 C C . PRO A 1 90 ? -5.463 -5.386 13.499 1.00 94.00 90 PRO A C 1
ATOM 726 O O . PRO A 1 90 ? -6.506 -5.991 13.761 1.00 94.00 90 PRO A O 1
ATOM 729 N N . LEU A 1 91 ? -5.375 -4.543 12.469 1.00 94.75 91 LEU A N 1
ATOM 730 C CA . LEU A 1 91 ? -6.405 -4.406 11.441 1.00 94.75 91 LEU A CA 1
ATOM 731 C C . LEU A 1 91 ? -5.920 -5.058 10.149 1.00 94.75 91 LEU A C 1
ATOM 733 O O . LEU A 1 91 ? -4.853 -4.717 9.637 1.00 94.75 91 LEU A O 1
ATOM 737 N N . GLN A 1 92 ? -6.735 -5.963 9.610 1.00 95.81 92 GLN A N 1
ATOM 738 C CA . GLN A 1 92 ? -6.513 -6.572 8.304 1.00 95.81 92 GLN A CA 1
ATOM 739 C C . GLN A 1 92 ? -7.354 -5.875 7.236 1.00 95.81 92 GLN A C 1
ATOM 741 O O . GLN A 1 92 ? -8.549 -5.644 7.428 1.00 95.81 92 GLN A O 1
ATOM 746 N N . LEU A 1 93 ? -6.737 -5.554 6.098 1.00 96.12 93 LEU A N 1
ATOM 747 C CA . LEU A 1 93 ? -7.403 -4.941 4.948 1.00 96.12 93 LEU A CA 1
ATOM 748 C C . LEU A 1 93 ? -7.132 -5.742 3.681 1.00 96.12 93 LEU A C 1
ATOM 750 O O . LEU A 1 93 ? -6.018 -6.204 3.453 1.00 96.12 93 LEU A O 1
ATOM 754 N N . HIS A 1 94 ? -8.151 -5.857 2.831 1.00 96.69 94 HIS A N 1
ATOM 755 C CA . HIS A 1 94 ? -8.011 -6.467 1.513 1.00 96.69 94 HIS A CA 1
ATOM 756 C C . HIS A 1 94 ? -7.279 -5.520 0.564 1.00 96.69 94 HIS A C 1
ATOM 758 O O . HIS A 1 94 ? -7.659 -4.355 0.420 1.00 96.69 94 HIS A O 1
ATOM 764 N N . VAL A 1 95 ? -6.297 -6.061 -0.144 1.00 96.81 95 VAL A N 1
ATOM 765 C CA . VAL A 1 95 ? -5.663 -5.409 -1.284 1.00 96.81 95 VAL A CA 1
ATOM 766 C C . VAL A 1 95 ? -6.380 -5.871 -2.543 1.00 96.81 95 VAL A C 1
ATOM 768 O O . VAL A 1 95 ? -6.557 -7.066 -2.774 1.00 96.81 95 VAL A O 1
ATOM 771 N N . ARG A 1 96 ? -6.828 -4.920 -3.362 1.00 94.81 96 ARG A N 1
ATOM 772 C CA . ARG A 1 96 ? -7.482 -5.210 -4.643 1.00 94.81 96 ARG A CA 1
ATOM 773 C C . ARG A 1 96 ? -6.914 -4.300 -5.725 1.00 94.81 96 ARG A C 1
ATOM 775 O O . ARG A 1 96 ? -7.342 -3.148 -5.824 1.00 94.81 96 ARG A O 1
ATOM 782 N N . PRO A 1 97 ? -5.950 -4.794 -6.520 1.00 94.75 97 PRO A N 1
ATOM 783 C CA . PRO A 1 97 ? -5.485 -4.106 -7.714 1.00 94.75 97 PRO A CA 1
ATOM 784 C C . PRO A 1 97 ? -6.657 -3.793 -8.641 1.00 94.75 97 PRO A C 1
ATOM 786 O O . PRO A 1 97 ? -7.515 -4.637 -8.893 1.00 94.75 97 PRO A O 1
ATOM 789 N N . SER A 1 98 ? -6.689 -2.568 -9.144 1.00 93.50 98 SER A N 1
ATOM 790 C CA . SER A 1 98 ? -7.712 -2.089 -10.069 1.00 93.50 98 SER A CA 1
ATOM 791 C C . SER A 1 98 ? -7.076 -1.578 -11.366 1.00 93.50 98 SER A C 1
ATOM 793 O O . SER A 1 98 ? -5.886 -1.240 -11.365 1.00 93.50 98 SER A O 1
ATOM 795 N N . PRO A 1 99 ? -7.854 -1.448 -12.460 1.00 92.75 99 PRO A N 1
ATOM 796 C CA . PRO A 1 99 ? -7.357 -0.910 -13.730 1.00 92.75 99 PRO A CA 1
ATOM 797 C C . PRO A 1 99 ? -6.835 0.533 -13.660 1.00 92.75 99 PRO A C 1
ATOM 799 O O . PRO A 1 99 ? -6.201 0.992 -14.600 1.00 92.75 99 PRO A O 1
ATOM 802 N N . SER A 1 100 ? -7.094 1.276 -12.577 1.00 91.56 100 SER A N 1
ATOM 803 C CA . SER A 1 100 ? -6.545 2.626 -12.367 1.00 91.56 100 SER A CA 1
ATOM 804 C C . SER A 1 100 ? -5.158 2.626 -11.710 1.00 91.56 100 SER A C 1
ATOM 806 O O . SER A 1 100 ? -4.610 3.691 -11.439 1.00 91.56 100 SER A O 1
ATOM 808 N N . GLY A 1 101 ? -4.606 1.454 -11.375 1.00 93.12 101 GLY A N 1
ATOM 809 C CA . GLY A 1 101 ? -3.348 1.333 -10.626 1.00 93.12 101 GLY A CA 1
ATOM 810 C C . GLY A 1 101 ? -3.508 1.550 -9.118 1.00 93.12 101 GLY A C 1
ATOM 811 O O . GLY A 1 101 ? -2.535 1.499 -8.359 1.00 93.12 101 GLY A O 1
ATOM 812 N N . GLN A 1 102 ? -4.735 1.776 -8.642 1.00 94.12 102 GLN A N 1
ATOM 813 C CA . GLN A 1 102 ? -5.036 1.764 -7.215 1.00 94.12 102 GLN A CA 1
ATOM 814 C C . GLN A 1 102 ? -5.129 0.329 -6.700 1.00 94.12 102 GLN A C 1
ATOM 816 O O . GLN A 1 102 ? -5.607 -0.565 -7.397 1.00 94.12 102 GLN A O 1
ATOM 821 N N . VAL A 1 103 ? -4.710 0.143 -5.451 1.00 95.12 103 VAL A N 1
ATOM 822 C CA . VAL A 1 103 ? -4.704 -1.150 -4.745 1.00 95.12 103 VAL A CA 1
ATOM 823 C C . VAL A 1 103 ? -5.671 -1.183 -3.558 1.00 95.12 103 VAL A C 1
ATOM 825 O O . VAL A 1 103 ? -5.748 -2.170 -2.834 1.00 95.12 103 VAL A O 1
ATOM 828 N N . GLY A 1 104 ? -6.421 -0.095 -3.348 1.00 93.62 104 GLY A N 1
ATOM 829 C CA . GLY A 1 104 ? -7.386 0.029 -2.255 1.00 93.62 104 GLY A CA 1
ATOM 830 C C . GLY A 1 104 ? -6.828 0.653 -0.973 1.00 93.62 104 GLY A C 1
ATOM 831 O O . GLY A 1 104 ? -7.609 0.939 -0.070 1.00 93.62 104 GLY A O 1
ATOM 832 N N . ILE A 1 105 ? -5.516 0.892 -0.872 1.00 95.06 105 ILE A N 1
ATOM 833 C CA . ILE A 1 105 ? -4.851 1.291 0.379 1.00 95.06 105 ILE A CA 1
ATOM 834 C C . ILE A 1 105 ? -3.852 2.425 0.127 1.00 95.06 105 ILE A C 1
ATOM 836 O O . ILE A 1 105 ? -3.100 2.394 -0.846 1.00 95.06 105 ILE A O 1
ATOM 840 N N . PHE A 1 106 ? -3.854 3.409 1.029 1.00 94.25 106 PHE A N 1
ATOM 841 C CA . PHE A 1 106 ? -2.941 4.554 1.056 1.00 94.25 106 PHE A CA 1
ATOM 842 C C . PHE A 1 106 ? -2.026 4.430 2.277 1.00 94.25 106 PHE A C 1
ATOM 844 O O . PHE A 1 106 ? -2.454 4.688 3.403 1.00 94.25 106 PHE A O 1
ATOM 851 N N . LEU A 1 107 ? -0.786 3.979 2.074 1.00 93.56 107 LEU A N 1
ATOM 852 C CA . LEU A 1 107 ? 0.159 3.699 3.164 1.00 93.56 107 LEU A CA 1
ATOM 853 C C . LEU A 1 107 ? 0.499 4.945 3.983 1.00 93.56 107 LEU A C 1
ATOM 855 O O . LEU A 1 107 ? 0.690 4.866 5.194 1.00 93.56 107 LEU A O 1
ATOM 859 N N . GLU A 1 108 ? 0.501 6.109 3.341 1.00 94.06 108 GLU A N 1
ATOM 860 C CA . GLU A 1 108 ? 0.721 7.405 3.972 1.00 94.06 108 GLU A CA 1
ATOM 861 C C . GLU A 1 108 ? -0.340 7.753 5.031 1.00 94.06 108 GLU A C 1
ATOM 863 O O . GLU A 1 108 ? -0.091 8.584 5.902 1.00 94.06 108 GLU A O 1
ATOM 868 N N . GLN A 1 109 ? -1.513 7.110 4.985 1.00 95.62 109 GLN A N 1
ATOM 869 C CA . GLN A 1 109 ? -2.597 7.312 5.948 1.00 95.62 109 GLN A CA 1
ATOM 870 C C . GLN A 1 109 ? -2.510 6.375 7.163 1.00 95.62 109 GLN A C 1
ATOM 872 O O . GLN A 1 109 ? -3.210 6.605 8.148 1.00 95.62 109 GLN A O 1
ATOM 877 N N . LEU A 1 110 ? -1.636 5.360 7.159 1.00 93.94 110 LEU A N 1
ATOM 878 C CA . LEU A 1 110 ? -1.500 4.429 8.289 1.00 93.94 110 LEU A CA 1
ATOM 879 C C . LEU A 1 110 ? -1.218 5.143 9.628 1.00 93.94 110 LEU A C 1
ATOM 881 O O . LEU A 1 110 ? -1.925 4.851 10.598 1.00 93.94 110 LEU A O 1
ATOM 885 N N . PRO A 1 111 ? -0.288 6.122 9.717 1.00 94.50 111 PRO A N 1
ATOM 886 C CA . PRO A 1 111 ? -0.050 6.841 10.971 1.00 94.50 111 PRO A CA 1
ATOM 887 C C . PRO A 1 111 ? -1.270 7.647 11.436 1.00 94.50 111 PRO A C 1
ATOM 889 O O . PRO A 1 111 ? -1.516 7.764 12.637 1.00 94.50 111 PRO A O 1
ATOM 892 N N . GLN A 1 112 ? -2.062 8.174 10.495 1.00 95.69 112 GLN A N 1
ATOM 893 C CA . GLN A 1 112 ? -3.301 8.897 10.801 1.00 95.69 112 GLN A CA 1
ATOM 894 C C . GLN A 1 112 ? -4.329 7.955 11.431 1.00 95.69 112 GLN A C 1
ATOM 896 O O . GLN A 1 112 ? -4.925 8.287 12.452 1.00 95.69 112 GLN A O 1
ATOM 901 N N . TRP A 1 113 ? -4.510 6.754 10.876 1.00 95.25 113 TRP A N 1
ATOM 902 C CA . TRP A 1 113 ? -5.438 5.759 11.423 1.00 95.25 113 TRP A CA 1
ATOM 903 C C . TRP A 1 113 ? -4.994 5.252 12.796 1.00 95.25 113 TRP A C 1
ATOM 905 O O . TRP A 1 113 ? -5.823 5.119 13.696 1.00 95.25 113 TRP A O 1
ATOM 915 N N . GLN A 1 114 ? -3.689 5.044 12.995 1.00 94.44 114 GLN A N 1
ATOM 916 C CA . GLN A 1 114 ? -3.119 4.712 14.303 1.00 94.44 114 GLN A CA 1
ATOM 917 C C . GLN A 1 114 ? -3.422 5.795 15.336 1.00 94.44 114 GLN A C 1
ATOM 919 O O . GLN A 1 114 ? -3.927 5.493 16.419 1.00 94.44 114 GLN A O 1
ATOM 924 N N . TRP A 1 115 ? -3.171 7.058 14.989 1.00 95.62 115 TRP A N 1
ATOM 925 C CA . TRP A 1 115 ? -3.462 8.190 15.859 1.00 95.62 115 TRP A CA 1
ATOM 926 C C . TRP A 1 115 ? -4.958 8.298 16.177 1.00 95.62 115 TRP A C 1
ATOM 928 O O . TRP A 1 115 ? -5.326 8.338 17.352 1.00 95.62 115 TRP A O 1
ATOM 938 N N . LEU A 1 116 ? -5.823 8.242 15.161 1.00 94.94 116 LEU A N 1
ATOM 939 C CA . LEU A 1 116 ? -7.279 8.278 15.316 1.00 94.94 116 LEU A CA 1
ATOM 940 C C . LEU A 1 116 ? -7.795 7.150 16.219 1.00 94.94 116 LEU A C 1
ATOM 942 O O . LEU A 1 116 ? -8.584 7.415 17.125 1.00 94.94 116 LEU A O 1
ATOM 946 N N . SER A 1 117 ? -7.312 5.917 16.028 1.00 93.31 117 SER A N 1
ATOM 947 C CA . SER A 1 117 ? -7.694 4.762 16.856 1.00 93.31 117 SER A CA 1
ATOM 948 C C . SER A 1 117 ? -7.299 4.922 18.329 1.00 93.31 117 SER A C 1
ATOM 950 O O . SER A 1 117 ? -7.947 4.368 19.210 1.00 93.31 117 SER A O 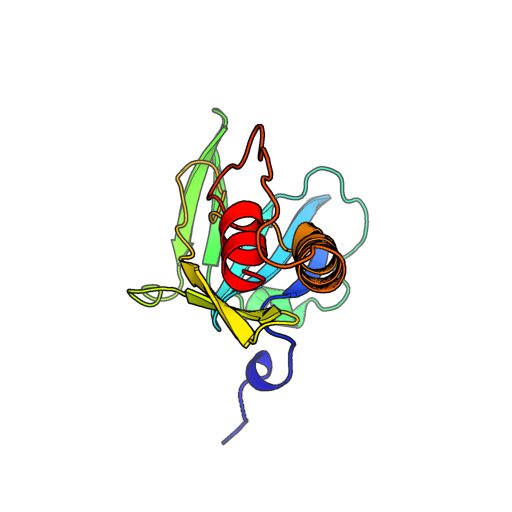1
ATOM 952 N N . LYS A 1 118 ? -6.237 5.690 18.605 1.00 94.31 118 LYS A N 1
ATOM 953 C CA . LYS A 1 118 ? -5.742 5.953 19.960 1.00 94.31 118 LYS A CA 1
ATOM 954 C C . LYS A 1 118 ? -6.516 7.072 20.653 1.00 94.31 118 LYS A C 1
ATOM 956 O O . LYS A 1 118 ? -6.706 7.016 21.864 1.00 94.31 118 LYS A O 1
ATOM 961 N N . ILE A 1 119 ? -6.890 8.117 19.915 1.00 95.00 119 ILE A N 1
ATOM 962 C CA . ILE A 1 119 ? -7.485 9.327 20.498 1.00 95.00 119 ILE A CA 1
ATOM 963 C C . ILE A 1 119 ? -9.014 9.317 20.515 1.00 95.00 119 ILE A C 1
ATOM 965 O O . ILE A 1 119 ? -9.603 10.153 21.195 1.00 95.00 119 ILE A O 1
ATOM 969 N N . THR A 1 120 ? -9.655 8.409 19.777 1.00 93.31 120 THR A N 1
ATOM 970 C CA . THR A 1 120 ? -11.118 8.345 19.690 1.00 93.31 120 THR A CA 1
ATOM 971 C C . THR A 1 120 ? -11.686 7.542 20.861 1.00 93.31 120 THR A C 1
ATOM 973 O O . THR A 1 120 ? -11.376 6.358 20.987 1.00 93.31 120 THR A O 1
ATOM 976 N N . PRO A 1 121 ? -12.521 8.145 21.728 1.00 93.44 121 PRO A N 1
ATOM 977 C CA . PRO A 1 121 ? -13.168 7.419 22.813 1.00 93.44 121 PRO A CA 1
ATOM 978 C C . PRO A 1 121 ? -14.175 6.392 22.292 1.00 93.44 121 PRO A C 1
ATOM 980 O O . PRO A 1 121 ? -14.874 6.649 21.308 1.00 93.44 121 PRO A O 1
ATOM 983 N N . LYS A 1 122 ? -14.327 5.284 23.019 1.00 93.56 122 LYS A N 1
ATOM 984 C CA . LYS A 1 122 ? -15.373 4.290 22.749 1.00 93.56 122 LYS A CA 1
ATOM 985 C C . LYS A 1 122 ? -16.768 4.921 22.772 1.00 93.56 122 LYS A C 1
ATOM 987 O O . LYS A 1 122 ? -17.065 5.743 23.638 1.00 93.56 122 LYS A O 1
ATOM 992 N N . GLY A 1 123 ? -17.622 4.518 21.837 1.00 94.56 123 GLY A N 1
ATOM 993 C CA . GLY A 1 123 ? -18.983 5.026 21.662 1.00 94.56 123 GLY A CA 1
ATOM 994 C C . GLY A 1 123 ? -19.070 6.342 20.884 1.00 94.56 123 GLY A C 1
ATOM 995 O O . GLY A 1 123 ? -20.146 6.943 20.811 1.00 94.56 123 GLY A O 1
ATOM 996 N N . SER A 1 124 ? -17.963 6.813 20.302 1.00 95.94 124 SER A N 1
ATOM 997 C CA . SER A 1 124 ? -17.959 8.029 19.488 1.00 95.94 124 SER A CA 1
ATOM 998 C C . SER A 1 124 ? -18.749 7.844 18.193 1.00 95.94 124 SER A C 1
ATOM 1000 O O . SER A 1 124 ? -18.675 6.814 17.527 1.00 95.94 124 SER A O 1
ATOM 1002 N N . ARG A 1 125 ? -19.471 8.890 17.778 1.00 96.81 125 ARG A N 1
ATOM 1003 C CA . ARG A 1 125 ? -20.080 8.955 16.442 1.00 96.81 125 ARG A CA 1
ATOM 1004 C C . ARG A 1 125 ? -19.138 9.696 15.508 1.00 96.81 125 ARG A C 1
ATOM 1006 O O . ARG A 1 125 ? -18.926 10.892 15.689 1.00 96.81 125 ARG A O 1
ATOM 1013 N N . VAL A 1 126 ? -18.598 8.995 14.513 1.00 96.00 126 VAL A N 1
ATOM 1014 C CA . VAL A 1 126 ? -17.656 9.568 13.544 1.00 96.00 126 VAL A CA 1
ATOM 1015 C C . VAL A 1 126 ? -18.250 9.553 12.139 1.00 96.00 126 VAL A C 1
ATOM 1017 O O . VAL A 1 126 ? -18.803 8.550 11.695 1.00 96.00 126 VAL A O 1
ATOM 1020 N N . LEU A 1 127 ? -18.110 10.673 11.431 1.00 96.81 127 LEU A N 1
ATOM 1021 C CA . LEU A 1 127 ? -18.459 10.807 10.021 1.00 96.81 127 LEU A CA 1
ATOM 1022 C C . LEU A 1 127 ? -17.183 10.718 9.176 1.00 96.81 127 LEU A C 1
ATOM 1024 O O . LEU A 1 127 ? -16.292 11.552 9.316 1.00 96.81 127 LEU A O 1
ATOM 1028 N N . SER A 1 128 ? -17.106 9.732 8.280 1.00 96.44 128 SER A N 1
ATOM 1029 C CA . SER A 1 128 ? -16.009 9.597 7.315 1.00 96.44 128 SER A CA 1
ATOM 1030 C C . SER A 1 128 ? -16.498 9.993 5.923 1.00 96.44 128 SER A C 1
ATOM 1032 O O . SER A 1 128 ? -17.221 9.245 5.267 1.00 96.44 128 SER A O 1
ATOM 1034 N N . LEU A 1 129 ? -16.141 11.201 5.489 1.00 97.31 129 LEU A N 1
ATOM 1035 C CA . LEU A 1 129 ? -16.418 11.679 4.134 1.00 97.31 129 LEU A CA 1
ATOM 1036 C C . LEU A 1 129 ? -15.282 11.258 3.202 1.00 97.31 129 LEU A C 1
ATOM 1038 O O . LEU A 1 129 ? -14.121 11.281 3.602 1.00 97.31 129 LEU A O 1
ATOM 1042 N N . PHE A 1 130 ? -15.621 10.891 1.962 1.00 96.19 130 PHE A N 1
ATOM 1043 C CA . PHE A 1 130 ? -14.654 10.410 0.964 1.00 96.19 130 PHE A CA 1
ATOM 1044 C C . PHE A 1 130 ? -13.832 9.207 1.464 1.00 96.19 130 PHE A C 1
ATOM 1046 O O . PHE A 1 130 ? -12.631 9.112 1.233 1.00 96.19 130 PHE A O 1
ATOM 1053 N N . ALA A 1 131 ? -14.505 8.266 2.135 1.00 94.75 131 ALA A N 1
ATOM 1054 C CA . ALA A 1 131 ? -13.891 7.148 2.855 1.00 94.75 131 ALA A CA 1
ATOM 1055 C C . ALA A 1 131 ? -13.099 6.153 1.982 1.00 94.75 131 ALA A C 1
ATOM 1057 O O . ALA A 1 131 ? -12.427 5.274 2.524 1.00 94.75 131 ALA A O 1
ATOM 1058 N N . HIS A 1 132 ? -13.165 6.271 0.650 1.00 95.38 132 HIS A N 1
ATOM 1059 C CA . HIS A 1 132 ? -12.516 5.367 -0.300 1.00 95.38 132 HIS A CA 1
ATOM 1060 C C . HIS A 1 132 ? -12.904 3.899 -0.026 1.00 95.38 132 HIS A C 1
ATOM 1062 O O . HIS A 1 132 ? -14.070 3.536 -0.145 1.00 95.38 132 HIS A O 1
ATOM 1068 N N . SER A 1 133 ? -11.945 3.068 0.376 1.00 95.12 133 SER A N 1
ATOM 1069 C CA . SER A 1 133 ? -12.103 1.653 0.727 1.00 95.12 133 SER A CA 1
ATOM 1070 C C . SER A 1 133 ? -12.588 1.434 2.163 1.00 95.12 133 SER A C 1
ATOM 1072 O O . SER A 1 133 ? -12.780 0.294 2.574 1.00 95.12 133 SER A O 1
ATOM 1074 N N . GLY A 1 134 ? -12.771 2.506 2.939 1.00 96.50 134 GLY A N 1
ATOM 1075 C CA . GLY A 1 134 ? -13.253 2.455 4.317 1.00 96.50 134 GLY A CA 1
ATOM 1076 C C . GLY A 1 134 ? -12.177 2.146 5.359 1.00 96.50 134 GLY A C 1
ATOM 1077 O O . GLY A 1 134 ? -12.522 1.891 6.507 1.00 96.50 134 GLY A O 1
ATOM 1078 N N . ALA A 1 135 ? -10.886 2.184 5.014 1.00 95.56 135 ALA A N 1
ATOM 1079 C CA . ALA A 1 135 ? -9.800 1.838 5.939 1.00 95.56 135 ALA A CA 1
ATOM 1080 C C . ALA A 1 135 ? -9.821 2.659 7.247 1.00 95.56 135 ALA A C 1
ATOM 1082 O O . ALA A 1 135 ? -9.730 2.092 8.333 1.00 95.56 135 ALA A O 1
ATOM 1083 N N . ALA A 1 136 ? -10.034 3.978 7.156 1.00 95.62 136 ALA A N 1
ATOM 1084 C CA . ALA A 1 136 ? -10.183 4.844 8.330 1.00 95.62 136 ALA A CA 1
ATOM 1085 C C . ALA A 1 136 ? -11.430 4.490 9.160 1.00 95.62 136 ALA A C 1
ATOM 1087 O O . ALA A 1 136 ? -11.384 4.485 10.388 1.00 95.62 136 ALA A O 1
ATOM 1088 N N . THR A 1 137 ? -12.542 4.169 8.491 1.00 96.62 137 THR A N 1
ATOM 1089 C CA . THR A 1 137 ? -13.789 3.742 9.137 1.00 96.62 137 THR A CA 1
ATOM 1090 C C . THR A 1 137 ? -13.592 2.442 9.907 1.00 96.62 137 THR A C 1
ATOM 1092 O O . THR A 1 137 ? -14.021 2.354 11.051 1.00 96.62 137 THR A O 1
ATOM 1095 N N . LEU A 1 138 ? -12.911 1.457 9.317 1.00 96.12 138 LEU A N 1
ATOM 1096 C CA . LEU A 1 138 ? -12.607 0.182 9.967 1.00 96.12 138 LEU A CA 1
ATOM 1097 C C . LEU A 1 138 ? -11.640 0.360 11.143 1.00 96.12 138 LEU A C 1
ATOM 1099 O O . LEU A 1 138 ? -11.852 -0.233 12.199 1.00 96.12 138 LEU A O 1
ATOM 1103 N N . ALA A 1 139 ? -10.629 1.220 10.996 1.00 95.12 139 ALA A N 1
ATOM 1104 C CA . ALA A 1 139 ? -9.695 1.541 12.072 1.00 95.12 139 ALA A CA 1
ATOM 1105 C C . ALA A 1 139 ? -10.392 2.166 13.288 1.00 95.12 139 ALA A C 1
ATOM 1107 O O . ALA A 1 139 ? -10.103 1.809 14.429 1.00 95.12 139 ALA A O 1
ATOM 1108 N N . LEU A 1 140 ? -11.338 3.074 13.045 1.00 95.00 140 LEU A N 1
ATOM 1109 C CA . LEU A 1 140 ? -12.144 3.692 14.094 1.00 95.00 140 LEU A CA 1
ATOM 1110 C C . LEU A 1 140 ? -13.185 2.732 14.676 1.00 95.00 140 LEU A C 1
ATOM 1112 O O . LEU A 1 140 ? -13.353 2.696 15.887 1.00 95.00 140 LEU A O 1
ATOM 1116 N N . ALA A 1 141 ? -13.830 1.907 13.849 1.00 94.56 141 ALA A N 1
ATOM 1117 C CA . ALA A 1 141 ? -14.763 0.886 14.324 1.00 94.56 141 ALA A CA 1
ATOM 1118 C C . ALA A 1 141 ? -14.083 -0.133 15.257 1.00 94.56 141 ALA A C 1
ATOM 1120 O O . ALA A 1 141 ? -14.696 -0.582 16.221 1.00 94.56 141 ALA A O 1
ATOM 1121 N N . GLN A 1 142 ? -12.809 -0.468 15.012 1.00 92.94 142 GLN A N 1
ATOM 1122 C CA . GLN A 1 142 ? -12.024 -1.325 15.906 1.00 92.94 142 GLN A CA 1
ATOM 1123 C C . GLN A 1 142 ? -11.695 -0.645 17.249 1.00 92.94 142 GLN A C 1
ATOM 1125 O O . GLN A 1 142 ? -11.538 -1.334 18.258 1.00 92.94 142 GLN A O 1
ATOM 1130 N N . ALA A 1 143 ? -11.606 0.688 17.286 1.00 89.44 143 ALA A N 1
ATOM 1131 C CA . ALA A 1 143 ? -11.390 1.435 18.526 1.00 89.44 143 ALA A CA 1
ATOM 1132 C C . ALA A 1 143 ? -12.623 1.420 19.458 1.00 89.44 143 ALA A C 1
ATOM 1134 O O . ALA A 1 143 ? -12.460 1.584 20.671 1.00 89.44 143 ALA A O 1
ATOM 1135 N N . GLY A 1 144 ? -13.808 1.115 18.912 1.00 89.19 144 GLY A N 1
ATOM 1136 C CA . GLY A 1 144 ? -15.085 0.947 19.619 1.00 89.19 144 GLY A CA 1
ATOM 1137 C C . GLY A 1 144 ? -15.894 2.225 19.745 1.00 89.19 144 GLY A C 1
ATOM 1138 O O . GLY A 1 144 ? -16.786 2.224 20.619 1.00 89.19 144 GLY A O 1
#

Sequence (144 aa):
MNDSIWKKLPDPALLDFGVDRSGTGYRLEKMGNVVLIRPLPSTTARQQNPELWEEAHAFFRESRRGTGDWEFTAPPPDPWHIEFPLHGGPLQLHVRPSPSGQVGIFLEQLPQWQWLSKITPKGSRVLSLFAHSGAATLALAQAG

Secondary structure (DSSP, 8-state):
----GGGGS-SSEEEEEEE-TTS-EEEEEEETTEEEEEE-TT--SBPS-HHHHHT-SEEEEE-TTS-EEEEESSPPPSS-EEEEEETTEEEEEE----TTS--S--GGGHHHHHHHHHHSPTT-----TT-TTSHHHHHHHHH-